Protein AF-A0A738Z8J7-F1 (afdb_monomer_lite)

Organism: Salmonella montevideo (NCBI:txid115981)

Secondary structure (DSSP, 8-state):
----SEEEE-TTS-S-TTSSTTEEEE-----S-----S--S-HHHHHH-EEPPP--HHHHGGG----TTHHHH----S--GGGS--S-HHHHHHHTGGGSHHHHHHHHHHHHSPPEE--

Sequence (119 aa):
KNISGISYRSTKILNQKDSDIGINVIIPPKIENIAETNDTHCPVLKKILKVTNPVSWTVFSTLEATPNLYKSNFNFQTNNPAKGWIEDFDESLVEYYENTTFRKVELLIHQMMKYEYLR

Foldseek 3Di:
DDQPWDWDADPPDPDQPPDPPRIDTGRPPPPPDPPPPVDPDDPVCLVVDWDFDDDDLVVLLVVVDFQPVNPPPPPVPPVPCVVDDCPDPVVVCVVCVCVDVVVRSVSCCVVPTDIDGDD

Radius of gyration: 22.04 Å; chains: 1; bounding box: 34×56×52 Å

pLDDT: mean 75.95, std 13.19, range [41.34, 91.69]

Structure (mmCIF, N/CA/C/O backbone):
data_AF-A0A738Z8J7-F1
#
_entry.id   AF-A0A738Z8J7-F1
#
loop_
_atom_site.group_PDB
_atom_site.id
_atom_site.type_symbol
_atom_site.label_atom_id
_atom_site.label_alt_id
_atom_site.label_comp_id
_atom_site.label_asym_id
_atom_site.label_entity_id
_atom_site.label_seq_id
_atom_site.pdbx_PDB_ins_code
_atom_site.Cartn_x
_atom_site.Cartn_y
_atom_site.Cartn_z
_atom_site.occupancy
_atom_site.B_iso_or_equiv
_atom_site.auth_seq_id
_atom_site.auth_comp_id
_atom_site.auth_asym_id
_atom_site.auth_atom_id
_atom_site.pdbx_PDB_model_num
ATOM 1 N N . LYS A 1 1 ? 5.425 -35.252 13.106 1.00 41.34 1 LYS A N 1
ATOM 2 C CA . LYS A 1 1 ? 6.437 -34.329 12.537 1.00 41.34 1 LYS A CA 1
ATOM 3 C C . LYS A 1 1 ? 5.733 -33.025 12.156 1.00 41.34 1 LYS A C 1
ATOM 5 O O . LYS A 1 1 ? 5.343 -32.891 11.011 1.00 41.34 1 LYS A O 1
ATOM 10 N N . ASN A 1 2 ? 5.509 -32.116 13.108 1.00 53.25 2 ASN A N 1
ATOM 11 C CA . ASN A 1 2 ? 4.991 -30.773 12.820 1.00 53.25 2 ASN A CA 1
ATOM 12 C C . ASN A 1 2 ? 6.106 -29.787 13.152 1.00 53.25 2 ASN A C 1
ATOM 14 O O . ASN A 1 2 ? 6.376 -29.531 14.321 1.00 53.25 2 ASN A O 1
ATOM 18 N N . ILE A 1 3 ? 6.808 -29.321 12.125 1.00 53.72 3 ILE A N 1
ATOM 19 C CA . ILE A 1 3 ? 7.727 -28.194 12.246 1.00 53.72 3 ILE A CA 1
ATOM 20 C C . ILE A 1 3 ? 6.897 -26.966 11.879 1.00 53.72 3 ILE A C 1
ATOM 22 O O . ILE A 1 3 ? 6.449 -26.862 10.740 1.00 53.72 3 ILE A O 1
ATOM 26 N N . SER A 1 4 ? 6.663 -26.061 12.830 1.00 64.81 4 SER A N 1
ATOM 27 C CA . SER A 1 4 ? 6.167 -24.720 12.509 1.00 64.81 4 SER A CA 1
ATOM 28 C C . SER A 1 4 ? 7.312 -23.969 11.846 1.00 64.81 4 SER A C 1
ATOM 30 O O . SER A 1 4 ? 8.305 -23.677 12.503 1.00 64.81 4 SER A O 1
ATOM 32 N N . GLY A 1 5 ? 7.218 -23.724 10.545 1.00 70.94 5 GLY A N 1
ATOM 33 C CA . GLY A 1 5 ? 8.269 -23.073 9.773 1.00 70.94 5 GLY A CA 1
ATOM 34 C C . GLY A 1 5 ? 7.852 -22.844 8.328 1.00 70.94 5 GLY A C 1
ATOM 35 O O . GLY A 1 5 ? 6.803 -23.315 7.893 1.00 70.94 5 GLY A O 1
ATOM 36 N N . ILE A 1 6 ? 8.675 -22.102 7.591 1.00 81.25 6 ILE A N 1
ATOM 37 C CA . ILE A 1 6 ? 8.461 -21.834 6.166 1.00 81.25 6 ILE A CA 1
ATOM 38 C C . ILE A 1 6 ? 9.517 -22.618 5.395 1.00 81.25 6 ILE A C 1
ATOM 40 O O . ILE A 1 6 ? 10.710 -22.375 5.569 1.00 81.25 6 ILE A O 1
ATOM 44 N N . SER A 1 7 ? 9.093 -23.550 4.543 1.00 85.12 7 SER A N 1
ATOM 45 C CA . SER A 1 7 ? 9.982 -24.216 3.588 1.00 85.12 7 SER A CA 1
ATOM 46 C C . SER A 1 7 ? 9.812 -23.609 2.200 1.00 85.12 7 SER A C 1
ATOM 48 O O . SER A 1 7 ? 8.688 -23.532 1.704 1.00 85.12 7 SER A O 1
ATOM 50 N N . TYR A 1 8 ? 10.908 -23.230 1.550 1.00 83.88 8 TYR A N 1
ATOM 51 C CA . TYR A 1 8 ? 10.899 -22.724 0.176 1.00 83.88 8 TYR A CA 1
ATOM 52 C C . TYR A 1 8 ? 12.052 -23.312 -0.638 1.00 83.88 8 TYR A C 1
ATOM 54 O O . TYR A 1 8 ? 13.112 -23.644 -0.108 1.00 83.88 8 TYR A O 1
ATOM 62 N N . ARG A 1 9 ? 11.851 -23.448 -1.951 1.00 83.31 9 ARG A N 1
ATOM 63 C CA . ARG A 1 9 ? 12.882 -23.933 -2.877 1.00 83.31 9 ARG A CA 1
ATOM 64 C C . ARG A 1 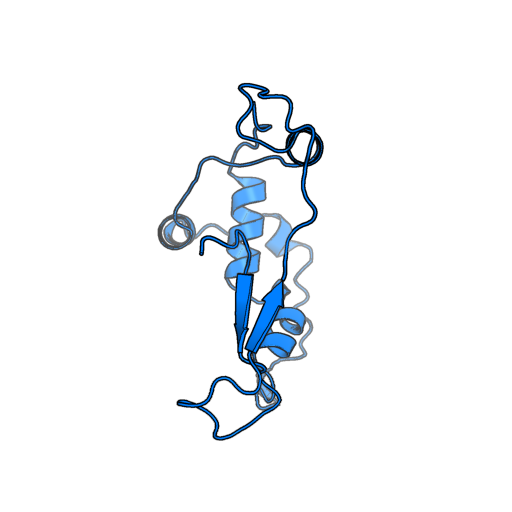9 ? 13.810 -22.797 -3.298 1.00 83.31 9 ARG A C 1
ATOM 66 O O . ARG A 1 9 ? 13.364 -21.678 -3.536 1.00 83.31 9 ARG A O 1
ATOM 73 N N . SER A 1 10 ? 15.099 -23.097 -3.397 1.00 80.75 10 SER A N 1
ATOM 74 C CA . SER A 1 10 ? 16.119 -22.176 -3.891 1.00 80.75 10 SER A CA 1
ATOM 75 C C . SER A 1 10 ? 15.874 -21.834 -5.358 1.00 80.75 10 SER A C 1
ATOM 77 O O . SER A 1 10 ? 15.701 -22.723 -6.189 1.00 80.75 10 SER A O 1
ATOM 79 N N . THR A 1 11 ? 15.921 -20.545 -5.686 1.00 78.88 11 THR A N 1
ATOM 80 C CA . THR A 1 11 ? 15.795 -20.039 -7.062 1.00 78.88 11 THR A CA 1
ATOM 81 C C . THR A 1 11 ? 17.096 -20.148 -7.859 1.00 78.88 11 THR A C 1
ATOM 83 O O . THR A 1 11 ? 17.081 -20.014 -9.078 1.00 78.88 11 THR A O 1
ATOM 86 N N . LYS A 1 12 ? 18.228 -20.421 -7.192 1.00 78.31 12 LYS A N 1
ATOM 87 C CA . LYS A 1 12 ? 19.559 -20.514 -7.819 1.00 78.31 12 LYS A CA 1
ATOM 88 C C . LYS A 1 12 ? 19.924 -21.919 -8.308 1.00 78.31 12 LYS A C 1
ATOM 90 O O . LYS A 1 12 ? 20.985 -22.094 -8.898 1.00 78.31 12 LYS A O 1
ATOM 95 N N . ILE A 1 13 ? 19.081 -22.920 -8.048 1.00 71.88 13 ILE A N 1
ATOM 96 C CA . ILE A 1 13 ? 19.329 -24.315 -8.429 1.00 71.88 13 ILE A CA 1
ATOM 97 C C . ILE A 1 13 ? 18.283 -24.719 -9.471 1.00 71.88 13 ILE A C 1
ATOM 99 O O . ILE A 1 13 ? 17.129 -24.995 -9.146 1.00 71.88 13 ILE A O 1
ATOM 103 N N . LEU A 1 14 ? 18.687 -24.715 -10.741 1.00 66.56 14 LEU A N 1
ATOM 104 C CA . LEU A 1 14 ? 17.841 -25.098 -11.873 1.00 66.56 14 LEU A CA 1
ATOM 105 C C . LEU A 1 14 ? 17.701 -26.636 -11.950 1.00 66.56 14 LEU A C 1
ATOM 107 O O . LEU A 1 14 ? 18.628 -27.368 -11.617 1.00 66.56 14 LEU A O 1
ATOM 111 N N . ASN A 1 15 ? 16.553 -27.122 -12.438 1.00 61.25 15 ASN A N 1
ATOM 112 C CA . ASN A 1 15 ? 16.284 -28.528 -12.816 1.00 61.25 15 ASN A CA 1
ATOM 113 C C . ASN A 1 15 ? 16.184 -29.587 -11.699 1.00 61.25 15 ASN A C 1
ATOM 115 O O . ASN A 1 15 ? 16.587 -30.734 -11.878 1.00 61.25 15 ASN A O 1
ATOM 119 N N . GLN A 1 16 ? 15.575 -29.248 -10.565 1.00 63.78 16 GLN A N 1
ATOM 120 C CA . GLN A 1 16 ? 15.445 -30.156 -9.414 1.00 63.78 16 GLN A CA 1
ATOM 121 C C . GLN A 1 16 ? 13.983 -30.281 -8.931 1.00 63.78 16 GLN A C 1
ATOM 123 O O . GLN A 1 16 ? 13.731 -30.368 -7.734 1.00 63.78 16 GLN A O 1
ATOM 128 N N . LYS A 1 17 ? 12.990 -30.255 -9.845 1.00 61.34 17 LYS A N 1
ATOM 129 C CA . LYS A 1 17 ? 11.545 -30.246 -9.500 1.00 61.34 17 LYS A CA 1
ATOM 130 C C . LYS A 1 17 ? 11.123 -31.411 -8.589 1.00 61.34 17 LYS A C 1
ATOM 132 O O . LYS A 1 17 ? 10.325 -31.179 -7.688 1.00 61.34 17 LYS A O 1
ATOM 137 N N . ASP A 1 18 ? 11.761 -32.573 -8.707 1.00 67.06 18 ASP A N 1
ATOM 138 C CA . ASP A 1 18 ? 11.387 -33.786 -7.961 1.00 67.06 18 ASP A CA 1
ATOM 139 C C . ASP A 1 18 ? 12.432 -34.245 -6.927 1.00 67.06 18 ASP A C 1
ATOM 141 O O . ASP A 1 18 ? 12.366 -35.365 -6.431 1.00 67.06 18 ASP A O 1
ATOM 145 N N . SER A 1 19 ? 13.405 -33.395 -6.578 1.00 71.38 19 SER A N 1
ATOM 146 C CA . SER A 1 19 ? 14.417 -33.710 -5.559 1.00 71.38 19 SER A CA 1
ATOM 147 C C . SER A 1 19 ? 14.294 -32.826 -4.318 1.00 71.38 19 SER A C 1
ATOM 149 O O . SER A 1 19 ? 13.993 -31.637 -4.435 1.00 71.38 19 SER A O 1
ATOM 151 N N . ASP A 1 20 ? 14.653 -33.375 -3.155 1.00 70.12 20 ASP A N 1
ATOM 152 C CA . ASP A 1 20 ? 14.725 -32.654 -1.870 1.00 70.12 20 ASP A CA 1
ATOM 153 C C . ASP A 1 20 ? 15.929 -31.695 -1.757 1.00 70.12 20 ASP A C 1
ATOM 155 O O . ASP A 1 20 ? 16.117 -31.001 -0.756 1.00 70.12 20 ASP A O 1
ATOM 159 N N . ILE A 1 21 ? 16.765 -31.636 -2.793 1.00 77.19 21 ILE A N 1
ATOM 160 C CA . ILE A 1 21 ? 17.917 -30.741 -2.877 1.00 77.19 21 ILE A CA 1
ATOM 161 C C . ILE A 1 21 ? 17.434 -29.307 -3.135 1.00 77.19 21 ILE A C 1
ATOM 163 O O . ILE A 1 21 ? 16.573 -29.050 -3.976 1.00 77.19 21 ILE A O 1
ATOM 167 N N . GLY A 1 22 ? 18.021 -28.349 -2.413 1.00 74.56 22 GLY A N 1
ATOM 168 C CA . GLY A 1 22 ? 17.714 -26.927 -2.567 1.00 74.56 22 GLY A CA 1
ATOM 169 C C . GLY A 1 22 ? 16.476 -26.451 -1.806 1.00 74.56 22 GLY A C 1
ATOM 170 O O . GLY A 1 22 ? 16.017 -25.340 -2.063 1.00 74.56 22 GLY A O 1
ATOM 171 N N . ILE A 1 23 ? 15.932 -27.245 -0.879 1.00 83.88 23 ILE A N 1
ATOM 172 C CA . ILE A 1 23 ? 14.888 -26.793 0.049 1.00 83.88 23 ILE A CA 1
ATOM 173 C C . ILE A 1 23 ? 15.545 -26.054 1.221 1.00 83.88 23 ILE A C 1
ATOM 175 O O . ILE A 1 23 ? 16.331 -26.624 1.973 1.00 83.88 23 ILE A O 1
ATOM 179 N N . ASN A 1 24 ? 15.189 -24.785 1.395 1.00 80.19 24 ASN A N 1
ATOM 180 C CA . ASN A 1 24 ? 15.541 -23.987 2.562 1.00 80.19 24 ASN A CA 1
ATOM 181 C C . ASN A 1 24 ? 14.387 -24.039 3.561 1.00 80.19 24 ASN A C 1
ATOM 183 O O . ASN A 1 24 ? 13.231 -23.844 3.183 1.00 80.19 24 ASN A O 1
ATOM 187 N N . VAL A 1 25 ? 14.694 -24.272 4.836 1.00 83.38 25 VAL A N 1
ATOM 188 C CA . VAL A 1 25 ? 13.702 -24.288 5.917 1.00 83.38 25 VAL A CA 1
ATOM 189 C C . VAL A 1 25 ? 14.031 -23.176 6.899 1.00 83.38 25 VAL A C 1
ATOM 191 O O . VAL A 1 25 ? 15.088 -23.182 7.524 1.00 83.38 25 VAL A O 1
ATOM 194 N N . ILE A 1 26 ? 13.112 -22.227 7.044 1.00 82.31 26 ILE A N 1
ATOM 195 C CA . ILE A 1 26 ? 13.167 -21.207 8.086 1.00 82.31 26 ILE A CA 1
ATOM 196 C C . ILE A 1 26 ? 12.415 -21.748 9.291 1.00 82.31 26 ILE A C 1
ATOM 198 O O . ILE A 1 26 ? 11.200 -21.956 9.242 1.00 82.31 26 ILE A O 1
ATOM 202 N N . ILE A 1 27 ? 13.154 -21.950 10.377 1.00 82.44 27 ILE A N 1
ATOM 203 C CA . ILE A 1 27 ? 12.592 -22.283 11.679 1.00 82.44 27 ILE A CA 1
ATOM 204 C C . ILE A 1 27 ? 12.481 -20.964 12.452 1.00 82.44 27 ILE A C 1
ATOM 206 O O . ILE A 1 27 ? 13.516 -20.383 12.788 1.00 82.44 27 ILE A O 1
ATOM 210 N N . PRO A 1 28 ? 11.265 -20.446 12.700 1.00 74.56 28 PRO A N 1
ATOM 211 C CA . PRO A 1 28 ? 11.093 -19.254 13.508 1.00 74.56 28 PRO A CA 1
ATOM 212 C C . PRO A 1 28 ? 11.645 -19.511 14.918 1.00 74.56 28 PRO A C 1
ATOM 214 O O . PRO A 1 28 ? 11.540 -20.634 15.427 1.00 74.56 28 PRO A O 1
ATOM 217 N N . PRO A 1 29 ? 12.236 -18.495 15.567 1.00 74.38 29 PRO A N 1
ATOM 218 C CA . PRO A 1 29 ? 12.680 -18.627 16.947 1.00 74.38 29 PRO A CA 1
ATOM 219 C C . PRO A 1 29 ? 11.494 -19.032 17.829 1.00 74.38 29 PRO A C 1
ATOM 221 O O . PRO A 1 29 ? 10.374 -18.555 17.632 1.00 74.38 29 PRO A O 1
ATOM 224 N N . LYS A 1 30 ? 11.731 -19.922 18.800 1.00 67.31 30 LYS A N 1
ATOM 225 C CA . LYS A 1 30 ? 10.703 -20.288 19.778 1.00 67.31 30 LYS A CA 1
ATOM 226 C C . LYS A 1 30 ? 10.340 -19.037 20.570 1.00 67.31 30 LYS A C 1
ATOM 228 O O . LYS A 1 30 ? 11.155 -18.530 21.335 1.00 67.31 30 LYS A O 1
ATOM 233 N N . ILE A 1 31 ? 9.130 -18.529 20.368 1.00 64.75 31 ILE A N 1
ATOM 234 C CA . ILE A 1 31 ? 8.597 -17.458 21.201 1.00 64.75 31 ILE A CA 1
ATOM 235 C C . ILE A 1 31 ? 8.010 -18.138 22.433 1.00 64.75 31 ILE A C 1
ATOM 237 O O . ILE A 1 31 ? 6.903 -18.661 22.400 1.00 64.75 31 ILE A O 1
ATOM 241 N N . GLU A 1 32 ? 8.797 -18.185 23.503 1.00 63.91 32 GLU A N 1
ATOM 242 C CA . GLU A 1 32 ? 8.408 -18.826 24.768 1.00 63.91 32 GLU A CA 1
ATOM 243 C C . GLU A 1 32 ? 7.369 -17.995 25.539 1.00 63.91 32 GLU A C 1
ATOM 245 O O . GLU A 1 32 ? 6.681 -18.516 26.407 1.00 63.91 32 GLU A O 1
ATOM 250 N N . ASN A 1 33 ? 7.212 -16.717 25.174 1.00 57.59 33 ASN A N 1
ATOM 251 C CA . ASN A 1 33 ? 6.360 -15.751 25.859 1.00 57.59 33 ASN A CA 1
ATOM 252 C C . ASN A 1 33 ? 5.495 -14.968 24.861 1.00 57.59 33 ASN A C 1
ATOM 254 O O . ASN A 1 33 ? 5.640 -13.753 24.721 1.00 57.59 33 ASN A O 1
ATOM 258 N N . ILE A 1 34 ? 4.596 -15.646 24.143 1.00 60.72 34 ILE A N 1
ATOM 259 C CA . ILE A 1 34 ? 3.437 -14.940 23.588 1.00 60.72 34 ILE A CA 1
ATOM 260 C C . ILE A 1 34 ? 2.515 -14.735 24.784 1.00 60.72 34 ILE A C 1
ATOM 262 O O . ILE A 1 34 ? 1.799 -15.649 25.179 1.00 60.72 34 ILE A O 1
ATOM 266 N N . ALA A 1 35 ? 2.583 -13.562 25.415 1.00 56.91 35 ALA A N 1
ATOM 267 C CA . ALA A 1 35 ? 1.481 -13.147 26.264 1.00 56.91 35 ALA A CA 1
ATOM 268 C C . ALA A 1 35 ? 0.233 -13.234 25.382 1.00 56.91 35 ALA A C 1
ATOM 270 O O . ALA A 1 35 ? 0.214 -12.615 24.316 1.00 56.91 35 ALA A O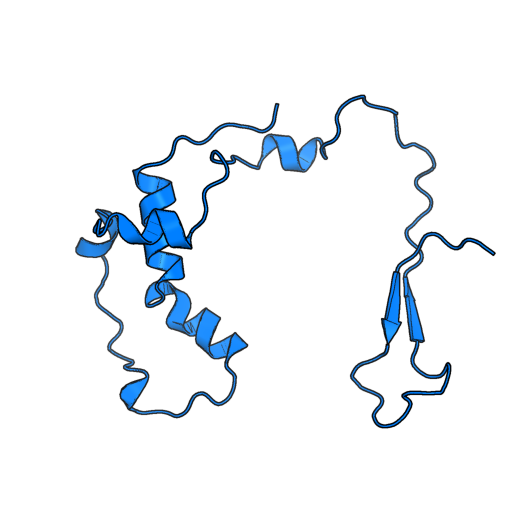 1
ATOM 271 N N . GLU A 1 36 ? -0.754 -14.039 25.777 1.00 55.97 36 GLU A N 1
ATOM 272 C CA . GLU A 1 36 ? -2.080 -14.074 25.159 1.00 55.97 36 GLU A CA 1
ATOM 273 C C . GLU A 1 36 ? -2.760 -12.725 25.417 1.00 55.97 36 GLU A C 1
ATOM 275 O O . GLU A 1 36 ? -3.698 -12.576 26.194 1.00 55.97 36 GLU A O 1
ATOM 280 N N . THR A 1 37 ? -2.224 -11.672 24.815 1.00 57.09 37 THR A N 1
ATOM 281 C CA . THR A 1 37 ? -2.940 -10.431 24.671 1.00 57.09 37 THR A CA 1
ATOM 282 C C . THR A 1 37 ? -4.055 -10.754 23.697 1.00 57.09 37 THR A C 1
ATOM 284 O O . THR A 1 37 ? -3.779 -11.135 22.563 1.00 57.09 37 THR A O 1
ATOM 287 N N . ASN A 1 38 ? -5.306 -10.562 24.110 1.00 62.22 38 ASN A N 1
ATOM 288 C CA . ASN A 1 38 ? -6.491 -10.619 23.239 1.00 62.22 38 ASN A CA 1
ATOM 289 C C . ASN A 1 38 ? -6.438 -9.613 22.058 1.00 62.22 38 ASN A C 1
ATOM 291 O O . ASN A 1 38 ? -7.436 -9.401 21.376 1.00 62.22 38 ASN A O 1
ATOM 295 N N . ASP A 1 39 ? -5.297 -8.958 21.845 1.00 66.19 39 ASP A N 1
ATOM 296 C CA . ASP A 1 39 ? -4.996 -8.078 20.733 1.00 66.19 39 ASP A CA 1
ATOM 297 C C . ASP A 1 39 ? -4.422 -8.916 19.587 1.00 66.19 39 ASP A C 1
ATOM 299 O O . ASP A 1 39 ? -3.339 -9.496 19.679 1.00 66.19 39 ASP A O 1
ATOM 303 N N . THR A 1 40 ? -5.165 -8.987 18.489 1.00 71.94 40 THR A N 1
ATOM 304 C CA . THR A 1 40 ? -4.790 -9.730 17.281 1.00 71.94 40 THR A CA 1
ATOM 305 C C . THR A 1 40 ? -3.675 -9.050 16.484 1.00 71.94 40 THR A C 1
ATOM 307 O O . THR A 1 40 ? -3.264 -9.559 15.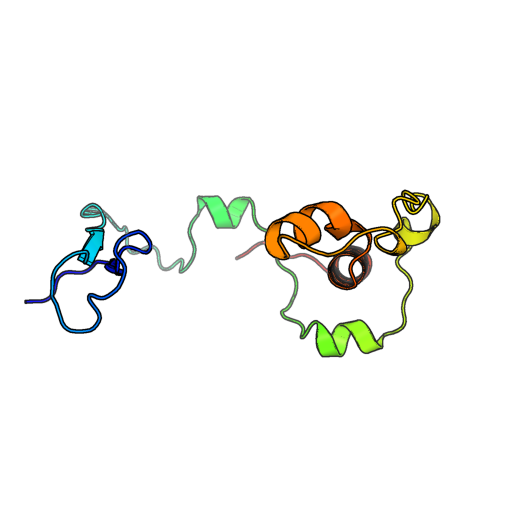438 1.00 71.94 40 THR A O 1
ATOM 310 N N . HIS A 1 41 ? -3.191 -7.888 16.934 1.00 77.94 41 HIS A N 1
ATOM 311 C CA . HIS A 1 41 ? -2.240 -7.062 16.204 1.00 77.94 41 HIS A CA 1
ATOM 312 C C . HIS A 1 41 ? -0.942 -6.824 16.979 1.00 77.94 41 HIS A C 1
ATOM 314 O O . HIS A 1 41 ? -0.914 -6.684 18.198 1.00 77.94 41 HIS A O 1
ATOM 320 N N . CYS A 1 42 ? 0.165 -6.716 16.239 1.00 78.44 42 CYS A N 1
ATOM 321 C CA . CYS A 1 42 ? 1.454 -6.338 16.809 1.00 78.44 42 CYS A CA 1
ATOM 322 C C . CYS A 1 42 ? 1.368 -4.921 17.417 1.00 78.44 42 CYS A C 1
ATOM 324 O O . CYS A 1 42 ? 1.094 -3.968 16.677 1.00 78.44 42 CYS A O 1
ATOM 326 N N . PRO A 1 43 ? 1.670 -4.731 18.717 1.00 80.81 43 PRO A N 1
ATOM 327 C CA . PRO A 1 43 ? 1.468 -3.456 19.409 1.00 80.81 43 PRO A CA 1
ATOM 328 C C . PRO A 1 43 ? 2.365 -2.330 18.880 1.00 80.81 43 PRO A C 1
ATOM 330 O O . PRO A 1 43 ? 2.014 -1.156 18.981 1.00 80.81 43 PRO A O 1
ATOM 333 N N . VAL A 1 44 ? 3.525 -2.667 18.308 1.00 84.00 44 VAL A N 1
ATOM 334 C CA . VAL A 1 44 ? 4.424 -1.688 17.679 1.00 84.00 44 VAL A CA 1
ATOM 335 C C . VAL A 1 44 ? 3.829 -1.193 16.364 1.00 84.00 44 VAL A C 1
ATOM 337 O O . VAL A 1 44 ? 3.697 0.012 16.167 1.00 84.00 44 VAL A O 1
ATOM 340 N N . LEU A 1 45 ? 3.408 -2.111 15.490 1.00 81.69 45 LEU A N 1
ATOM 341 C CA . LEU A 1 45 ? 2.811 -1.755 14.201 1.00 81.69 45 LEU A CA 1
ATOM 342 C C . LEU A 1 45 ? 1.485 -1.012 14.384 1.00 81.69 45 LEU A C 1
ATOM 344 O O . LEU A 1 45 ? 1.249 -0.013 13.713 1.00 81.69 45 LEU A O 1
ATOM 348 N N . LYS A 1 46 ? 0.669 -1.429 15.355 1.00 84.62 46 LYS A N 1
ATOM 349 C CA . LYS A 1 46 ? -0.600 -0.789 15.722 1.00 84.62 46 LYS A CA 1
ATOM 350 C C . LYS A 1 46 ? -0.460 0.702 16.051 1.00 84.62 46 LYS A C 1
ATOM 352 O O . LYS A 1 46 ? -1.326 1.493 15.700 1.00 84.62 46 LYS A O 1
ATOM 357 N N . LYS A 1 47 ? 0.651 1.103 16.680 1.00 84.31 47 LYS A N 1
ATOM 358 C CA . LYS A 1 47 ? 0.932 2.510 17.022 1.00 84.31 47 LYS A CA 1
ATOM 359 C C . LYS A 1 47 ? 1.326 3.368 15.818 1.00 84.31 47 LYS A C 1
ATOM 361 O O . LYS A 1 47 ? 1.175 4.586 15.871 1.00 84.31 47 LYS A O 1
ATOM 366 N N . ILE A 1 48 ? 1.869 2.754 14.770 1.00 86.88 48 ILE A N 1
ATOM 367 C CA . ILE A 1 48 ? 2.475 3.461 13.633 1.00 86.88 48 ILE A CA 1
ATOM 368 C C . ILE A 1 48 ? 1.526 3.470 12.432 1.00 86.88 48 ILE A C 1
ATOM 370 O O . ILE A 1 48 ? 1.450 4.458 11.703 1.00 86.88 48 ILE A O 1
ATOM 374 N N . LEU A 1 49 ? 0.784 2.381 12.231 1.00 87.62 49 LEU A N 1
ATOM 375 C CA . LEU A 1 49 ? -0.095 2.213 11.086 1.00 87.62 49 LEU A CA 1
ATOM 376 C C . LEU A 1 49 ? -1.411 2.965 11.283 1.00 87.62 49 LEU A C 1
ATOM 378 O O . LEU A 1 49 ? -2.112 2.796 12.282 1.00 87.62 49 LEU A O 1
ATOM 382 N N . LYS A 1 50 ? -1.770 3.747 10.266 1.00 88.50 50 LYS A N 1
ATOM 383 C CA . LYS A 1 50 ? -3.130 4.238 10.068 1.00 88.50 50 LYS A CA 1
ATOM 384 C C . LYS A 1 50 ? -3.699 3.560 8.839 1.00 88.50 50 LYS A C 1
ATOM 386 O O . LYS A 1 50 ? -3.042 3.513 7.801 1.00 88.50 50 LYS A O 1
ATOM 391 N N . VAL A 1 51 ? -4.912 3.059 8.959 1.00 88.69 51 VAL A N 1
ATOM 392 C CA . VAL A 1 51 ? -5.603 2.336 7.899 1.00 88.69 51 VAL A CA 1
ATOM 393 C C . VAL A 1 51 ? -6.826 3.120 7.456 1.00 88.69 51 VAL A C 1
ATOM 395 O O . VAL A 1 51 ? -7.391 3.905 8.213 1.00 88.69 51 VAL A O 1
ATOM 398 N N . THR A 1 52 ? -7.224 2.924 6.210 1.00 90.81 52 THR A N 1
ATOM 399 C CA . THR A 1 52 ? -8.517 3.374 5.696 1.00 90.81 52 THR A CA 1
ATOM 400 C C . THR A 1 52 ? -9.470 2.185 5.675 1.00 90.81 52 THR A C 1
ATOM 402 O O . THR A 1 52 ? -9.037 1.030 5.734 1.00 90.81 52 THR A O 1
ATOM 405 N N . ASN A 1 53 ? -10.776 2.446 5.587 1.00 88.38 53 ASN A N 1
ATOM 406 C CA . ASN A 1 53 ? -11.724 1.364 5.332 1.00 88.38 53 ASN A CA 1
ATOM 407 C C . ASN A 1 53 ? -11.342 0.648 4.028 1.00 88.38 53 ASN A C 1
ATOM 409 O O . ASN A 1 53 ? -11.042 1.325 3.038 1.00 88.38 53 ASN A O 1
ATOM 413 N N . PRO A 1 54 ? -11.352 -0.697 4.011 1.00 87.38 54 PRO A N 1
ATOM 414 C CA . PRO A 1 54 ? -10.944 -1.451 2.841 1.00 87.38 54 PRO A CA 1
ATOM 415 C C . PRO A 1 54 ? -11.852 -1.098 1.664 1.00 87.38 54 PRO A C 1
ATOM 417 O O . PRO A 1 54 ? -13.077 -1.180 1.752 1.00 87.38 54 PRO A O 1
ATOM 420 N N . VAL A 1 55 ? -11.236 -0.705 0.554 1.00 85.88 55 VAL A N 1
ATOM 421 C CA . VAL A 1 55 ? -11.930 -0.383 -0.690 1.00 85.88 55 VAL A CA 1
ATOM 422 C C . VAL A 1 55 ? -11.212 -1.050 -1.851 1.00 85.88 55 VAL A C 1
ATOM 424 O O . VAL A 1 55 ? -9.982 -1.079 -1.907 1.00 85.88 55 VAL A O 1
ATOM 427 N N . SER A 1 56 ? -11.983 -1.592 -2.792 1.00 89.00 56 SER A N 1
ATOM 428 C CA . SER A 1 56 ? -11.426 -2.100 -4.043 1.00 89.00 56 SER A CA 1
ATOM 429 C C . SER A 1 56 ? -10.824 -0.944 -4.836 1.00 89.00 56 SER A C 1
ATOM 431 O O . SER A 1 56 ? -11.537 -0.005 -5.191 1.00 89.00 56 SER A O 1
ATOM 433 N N . TRP A 1 57 ? -9.531 -1.021 -5.152 1.00 85.94 57 TRP A N 1
ATOM 434 C CA . TRP A 1 57 ? -8.860 -0.017 -5.983 1.00 85.94 57 TRP A CA 1
ATOM 435 C C . TRP A 1 57 ? -9.478 0.093 -7.377 1.00 85.94 57 TRP A C 1
ATOM 437 O O . TRP A 1 57 ? -9.552 1.193 -7.914 1.00 85.94 57 TRP A O 1
ATOM 447 N N . THR A 1 58 ? -9.988 -1.013 -7.926 1.00 87.00 58 THR A N 1
ATOM 448 C CA . THR A 1 58 ? -10.699 -1.030 -9.212 1.00 87.00 58 THR A CA 1
ATOM 449 C C . THR A 1 58 ? -12.015 -0.264 -9.155 1.00 87.00 58 THR A C 1
ATOM 451 O O . THR A 1 58 ? -12.385 0.383 -10.123 1.00 87.00 58 THR A O 1
ATOM 454 N N . VAL A 1 59 ? -12.736 -0.328 -8.032 1.00 87.69 59 VAL A N 1
ATOM 455 C CA . VAL A 1 59 ? -13.968 0.458 -7.848 1.00 87.69 59 VAL A CA 1
ATOM 456 C C . VAL A 1 59 ? -13.616 1.917 -7.576 1.00 87.69 59 VAL A C 1
ATOM 458 O O . VAL A 1 59 ? -14.224 2.825 -8.121 1.00 87.69 59 VAL A O 1
ATOM 461 N N . PHE A 1 60 ? -12.600 2.161 -6.754 1.00 86.44 60 PHE A N 1
ATOM 462 C CA . PHE A 1 60 ? -12.178 3.511 -6.404 1.00 86.44 60 PHE A CA 1
ATOM 463 C C . PHE A 1 60 ? -11.652 4.297 -7.617 1.00 86.44 60 PHE A C 1
ATOM 465 O O . PHE A 1 60 ? -11.882 5.501 -7.724 1.00 86.44 60 PHE A O 1
ATOM 472 N N . SER A 1 61 ? -11.001 3.624 -8.571 1.00 85.25 61 SER A N 1
ATOM 473 C CA . SER A 1 61 ? -10.500 4.248 -9.797 1.00 85.25 61 SER A CA 1
ATOM 474 C C . SER A 1 61 ? -11.604 4.723 -10.751 1.00 85.25 61 SER A C 1
ATOM 476 O O . SER A 1 61 ? -11.322 5.574 -11.596 1.00 85.25 61 SER A O 1
ATOM 478 N N . THR A 1 62 ? -12.858 4.273 -10.595 1.00 88.31 62 THR A N 1
ATOM 479 C CA . THR A 1 62 ? -13.987 4.733 -11.427 1.00 88.31 62 THR A CA 1
ATOM 480 C C . THR A 1 62 ? -14.492 6.126 -11.054 1.00 88.31 62 THR A C 1
ATOM 482 O O . THR A 1 62 ? -15.333 6.668 -11.760 1.00 88.31 62 THR A O 1
ATOM 485 N N . LEU A 1 63 ? -14.017 6.724 -9.955 1.00 83.75 63 LEU A N 1
ATOM 486 C CA . LEU A 1 63 ? -14.447 8.056 -9.506 1.00 83.75 63 LEU A CA 1
ATOM 487 C C . LEU A 1 63 ? -13.982 9.197 -10.430 1.00 83.75 63 LEU A C 1
ATOM 489 O O . LEU A 1 63 ? -14.311 10.348 -10.157 1.00 83.75 63 LEU A O 1
ATOM 493 N N . GLU A 1 64 ? -13.185 8.895 -11.468 1.00 80.75 64 GLU A N 1
ATOM 494 C CA . GLU A 1 64 ? -12.593 9.828 -12.451 1.00 80.75 64 GLU A CA 1
ATOM 495 C C . GLU A 1 64 ? -12.008 11.122 -11.844 1.00 80.75 64 GLU A C 1
ATOM 497 O O . GLU A 1 64 ? -11.791 12.130 -12.517 1.00 80.75 64 GLU A O 1
ATOM 502 N N . ALA A 1 65 ? -11.679 11.088 -10.554 1.00 83.75 65 ALA A N 1
ATOM 503 C CA . ALA A 1 65 ? -11.188 12.229 -9.812 1.00 83.75 65 ALA A CA 1
ATOM 504 C C . ALA A 1 65 ? -9.710 12.483 -10.133 1.00 83.75 65 ALA A C 1
ATOM 506 O O . ALA A 1 65 ? -8.917 11.565 -10.376 1.00 83.75 65 ALA A O 1
ATOM 507 N N . THR A 1 66 ? -9.323 13.757 -10.116 1.00 83.25 66 THR A N 1
ATOM 508 C CA . THR A 1 66 ? -7.922 14.170 -10.245 1.00 83.25 66 THR A CA 1
ATOM 509 C C . THR A 1 66 ? -7.431 14.643 -8.878 1.00 83.25 66 THR A C 1
ATOM 511 O O . THR A 1 66 ? -8.000 15.605 -8.359 1.00 83.25 66 THR A O 1
ATOM 514 N N . PRO A 1 67 ? -6.411 13.999 -8.278 1.00 84.12 67 PRO A N 1
ATOM 515 C CA . PRO A 1 67 ? -5.900 14.430 -6.984 1.00 84.12 67 PRO A CA 1
ATOM 516 C C . PRO A 1 67 ? -5.345 15.861 -7.051 1.00 84.12 67 PRO A C 1
ATOM 518 O O . PRO A 1 67 ? -4.739 16.262 -8.041 1.00 84.12 67 PRO A O 1
ATOM 521 N N . ASN A 1 68 ? -5.513 16.644 -5.987 1.00 79.75 68 ASN A N 1
ATOM 522 C CA . ASN A 1 68 ? -5.091 18.048 -5.936 1.00 79.75 68 ASN A CA 1
ATOM 523 C C . ASN A 1 68 ? -3.569 18.186 -6.096 1.00 79.75 68 ASN A C 1
ATOM 525 O O . ASN A 1 68 ? -3.088 19.054 -6.824 1.00 79.75 68 ASN A O 1
ATOM 529 N N . LEU A 1 69 ? -2.816 17.275 -5.471 1.00 69.38 69 LEU A N 1
ATOM 530 C CA . LEU A 1 69 ? -1.352 17.201 -5.551 1.00 69.38 69 LEU A CA 1
ATOM 531 C C . LEU A 1 69 ? -0.845 16.764 -6.935 1.00 69.38 69 LEU A C 1
ATOM 533 O O . LEU A 1 69 ? 0.324 16.960 -7.251 1.00 69.38 69 LEU A O 1
ATOM 537 N N . TYR A 1 70 ? -1.730 16.240 -7.787 1.00 65.19 70 TYR A N 1
ATOM 538 C CA . TYR A 1 70 ? -1.406 15.871 -9.163 1.00 65.19 70 TYR A CA 1
ATOM 539 C C . TYR A 1 70 ? -1.112 17.099 -10.038 1.00 65.19 70 TYR A C 1
ATOM 541 O O . TYR A 1 70 ? -0.405 17.000 -11.031 1.00 65.19 70 TYR A O 1
ATOM 549 N N . LYS A 1 71 ? -1.634 18.282 -9.680 1.00 57.94 71 LYS A N 1
ATOM 550 C CA . LYS A 1 71 ? -1.502 19.492 -10.508 1.00 57.94 71 LYS A CA 1
ATOM 551 C C . LYS A 1 71 ? -0.266 20.345 -10.212 1.00 57.94 71 LYS A C 1
ATOM 553 O O . LYS A 1 71 ? 0.107 21.120 -11.083 1.00 57.94 71 LYS A O 1
ATOM 558 N N . SER A 1 72 ? 0.355 20.249 -9.028 1.00 54.41 72 SER A N 1
ATOM 559 C CA . SER A 1 72 ? 1.456 21.167 -8.664 1.00 54.41 72 SER A CA 1
ATOM 560 C C . SER A 1 72 ? 2.862 20.610 -8.889 1.00 54.41 72 SER A C 1
ATOM 562 O O . SER A 1 72 ? 3.790 21.404 -8.965 1.00 54.41 72 SER A O 1
ATOM 564 N N . ASN A 1 73 ? 3.029 19.286 -9.001 1.00 48.62 73 ASN A N 1
ATOM 565 C CA . ASN A 1 73 ? 4.353 18.647 -9.049 1.00 48.62 73 ASN A CA 1
ATOM 566 C C . ASN A 1 73 ? 4.582 17.733 -10.263 1.00 48.62 73 ASN A C 1
ATOM 568 O O . ASN A 1 73 ? 5.696 17.250 -10.441 1.00 48.62 73 ASN A O 1
ATOM 572 N N . PHE A 1 74 ? 3.586 17.521 -11.130 1.00 53.03 74 PHE A N 1
ATOM 573 C CA . PHE A 1 74 ? 3.772 16.747 -12.362 1.00 53.03 74 PHE A CA 1
ATOM 574 C C . PHE A 1 74 ? 4.397 17.609 -13.466 1.00 53.03 74 PHE A C 1
ATOM 576 O 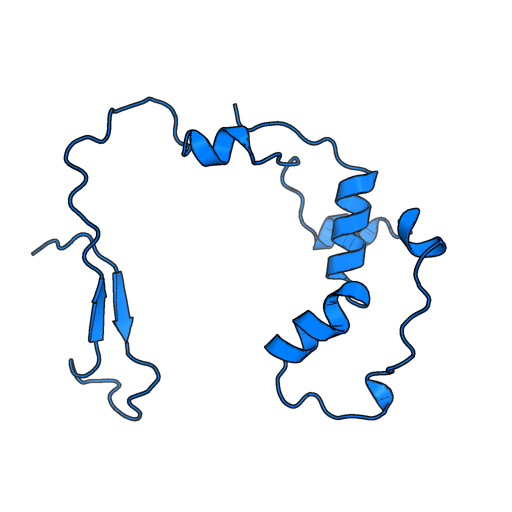O . PHE A 1 74 ? 3.829 17.820 -14.535 1.00 53.03 74 PHE A O 1
ATOM 583 N N . ASN A 1 75 ? 5.639 18.037 -13.243 1.00 47.56 75 ASN A N 1
ATOM 584 C CA . ASN A 1 75 ? 6.589 17.923 -14.336 1.00 47.56 75 ASN A CA 1
ATOM 585 C C . ASN A 1 75 ? 6.766 16.418 -14.495 1.00 47.56 75 ASN A C 1
ATOM 587 O O . ASN A 1 75 ? 7.571 15.838 -13.771 1.00 47.56 75 ASN A O 1
ATOM 591 N N . PHE A 1 76 ? 5.967 15.769 -15.354 1.00 51.38 76 PHE A N 1
ATOM 592 C CA . PHE A 1 76 ? 6.333 14.446 -15.851 1.00 51.38 76 PHE A CA 1
ATOM 593 C C . PHE A 1 76 ? 7.808 14.571 -16.194 1.00 51.38 76 PHE A C 1
ATOM 595 O O . PHE A 1 76 ? 8.146 15.361 -17.078 1.00 51.38 76 PHE A O 1
ATOM 602 N N . GLN A 1 77 ? 8.693 13.913 -15.443 1.00 48.19 77 GLN A N 1
ATOM 603 C CA . GLN A 1 77 ? 10.055 13.778 -15.909 1.00 48.19 77 GLN A CA 1
ATOM 604 C C . GLN A 1 77 ? 9.880 13.126 -17.266 1.00 48.19 77 GLN A C 1
ATOM 606 O O . GLN A 1 77 ? 9.424 11.992 -17.385 1.00 48.19 77 GLN A O 1
ATOM 611 N N . THR A 1 78 ? 10.138 13.915 -18.303 1.00 49.31 78 THR A N 1
ATOM 612 C CA . THR A 1 78 ? 9.973 13.578 -19.713 1.00 49.31 78 THR A CA 1
ATOM 613 C C . THR A 1 78 ? 11.009 12.550 -20.153 1.00 49.31 78 THR A C 1
ATOM 615 O O . THR A 1 78 ? 11.272 12.402 -21.348 1.00 49.31 78 THR A O 1
ATOM 618 N N . ASN A 1 79 ? 11.523 11.764 -19.204 1.00 51.66 79 ASN A N 1
ATOM 619 C CA . ASN A 1 79 ? 12.024 10.418 -19.405 1.00 51.66 79 ASN A CA 1
ATOM 620 C C . ASN A 1 79 ? 10.818 9.549 -19.765 1.00 51.66 79 ASN A C 1
ATOM 622 O O . ASN A 1 79 ? 10.352 8.687 -19.032 1.00 51.66 79 ASN A O 1
ATOM 626 N N . ASN A 1 80 ? 10.247 9.894 -20.910 1.00 50.84 80 ASN A N 1
ATOM 627 C CA . ASN A 1 80 ? 9.245 9.161 -21.621 1.00 50.84 80 ASN A CA 1
ATOM 628 C C . ASN A 1 80 ? 9.812 7.737 -21.733 1.00 50.84 80 ASN A C 1
ATOM 630 O O . ASN A 1 80 ? 10.844 7.580 -22.396 1.00 50.84 80 ASN A O 1
ATOM 634 N N . PRO A 1 81 ? 9.180 6.698 -21.158 1.00 53.22 81 PRO A N 1
ATOM 635 C CA . PRO A 1 81 ? 9.606 5.327 -21.433 1.00 53.22 81 PRO A CA 1
ATOM 636 C C . PRO A 1 81 ? 9.506 5.026 -22.940 1.00 53.22 81 PRO A C 1
ATOM 638 O O . PRO A 1 81 ? 10.122 4.096 -23.437 1.00 53.22 81 PRO A O 1
ATOM 641 N N . ALA A 1 82 ? 8.825 5.888 -23.709 1.00 52.22 82 ALA A N 1
ATOM 642 C CA . ALA A 1 82 ? 8.704 5.857 -25.163 1.00 52.22 82 ALA A CA 1
ATOM 643 C C . ALA A 1 82 ? 10.023 5.916 -25.969 1.00 52.22 82 ALA A C 1
ATOM 645 O O . ALA A 1 82 ? 9.958 5.955 -27.197 1.00 52.22 82 ALA A O 1
ATOM 646 N N . LYS A 1 83 ? 11.207 5.944 -25.341 1.00 54.88 83 LYS A N 1
ATOM 647 C CA . LYS A 1 83 ? 12.486 5.758 -26.051 1.00 54.88 83 LYS A CA 1
ATOM 648 C C . LYS A 1 83 ? 13.210 4.444 -25.735 1.00 54.88 83 LYS A C 1
ATOM 650 O O . LYS A 1 83 ? 14.231 4.193 -26.368 1.00 54.88 83 LYS A O 1
ATOM 655 N N . GLY A 1 84 ? 12.702 3.611 -24.822 1.00 65.81 84 GLY A N 1
ATOM 656 C CA . GLY A 1 84 ? 13.369 2.383 -24.381 1.00 65.81 84 GLY A CA 1
ATOM 657 C C . GLY A 1 84 ? 12.437 1.177 -24.279 1.00 65.81 84 GLY A C 1
ATOM 658 O O . GLY A 1 84 ? 11.216 1.306 -24.238 1.00 65.81 84 GLY A O 1
ATOM 659 N N . TRP A 1 85 ? 13.037 -0.011 -24.254 1.00 74.44 85 TRP A N 1
ATOM 660 C CA . TRP A 1 85 ? 12.354 -1.257 -23.915 1.00 74.44 85 TRP A CA 1
ATOM 661 C C . TRP A 1 85 ? 12.410 -1.451 -22.397 1.00 74.44 85 TRP A C 1
ATOM 663 O O . TRP A 1 85 ?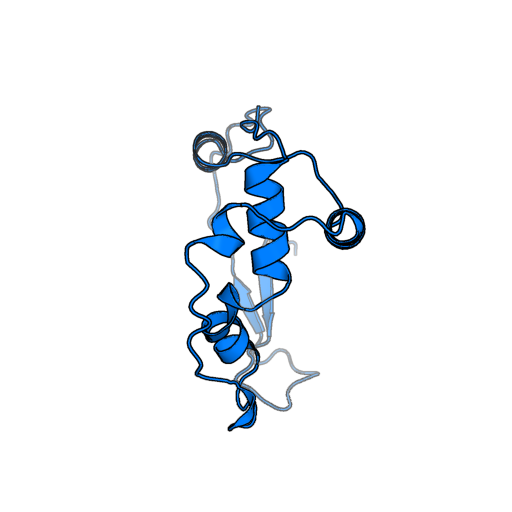 13.395 -1.075 -21.767 1.00 74.44 85 TRP A O 1
ATOM 673 N N . ILE A 1 86 ? 11.365 -2.035 -21.809 1.00 80.62 86 ILE A N 1
ATOM 674 C CA . ILE A 1 86 ? 11.395 -2.468 -20.407 1.00 80.62 86 ILE A CA 1
ATOM 675 C C . ILE A 1 86 ? 12.229 -3.752 -20.353 1.00 80.62 86 ILE A C 1
ATOM 677 O O . ILE A 1 86 ? 11.791 -4.781 -20.866 1.00 80.62 86 ILE A O 1
ATOM 681 N N . GLU A 1 87 ? 13.428 -3.683 -19.777 1.00 82.00 87 GLU A N 1
ATOM 682 C CA . GLU A 1 87 ? 14.299 -4.853 -19.584 1.00 82.00 87 GLU A CA 1
ATOM 683 C C . GLU A 1 87 ? 13.954 -5.599 -18.288 1.00 82.00 87 GLU A C 1
ATOM 685 O O . GLU A 1 87 ? 13.799 -6.820 -18.301 1.00 82.00 87 GLU A O 1
ATOM 690 N N . ASP A 1 88 ? 13.749 -4.851 -17.200 1.00 84.88 88 ASP A N 1
ATOM 691 C CA . ASP A 1 88 ? 13.264 -5.348 -15.913 1.00 84.88 88 ASP A CA 1
ATOM 692 C C . ASP A 1 88 ? 11.994 -4.582 -15.521 1.00 84.88 88 ASP A C 1
ATOM 694 O O . ASP A 1 88 ? 12.000 -3.358 -15.349 1.00 84.88 88 ASP A O 1
ATOM 698 N N . PHE A 1 89 ? 10.879 -5.305 -15.426 1.00 84.88 89 PHE A N 1
ATOM 699 C CA . PHE A 1 89 ? 9.582 -4.717 -15.109 1.00 84.88 89 PHE A CA 1
ATOM 700 C C . PHE A 1 89 ? 9.488 -4.249 -13.656 1.00 84.88 89 PHE A C 1
ATOM 702 O O . PHE A 1 89 ? 8.886 -3.206 -13.409 1.00 84.88 89 PHE A O 1
ATOM 709 N N . ASP A 1 90 ? 10.069 -4.989 -12.711 1.00 85.94 90 ASP A N 1
ATOM 710 C CA . ASP A 1 90 ? 9.977 -4.662 -11.289 1.00 85.94 90 ASP A CA 1
ATOM 711 C C . ASP A 1 90 ? 10.794 -3.399 -10.988 1.00 85.94 90 ASP A C 1
ATOM 713 O O . ASP A 1 90 ? 10.305 -2.488 -10.317 1.00 85.94 90 ASP A O 1
ATOM 717 N N . GLU A 1 91 ? 11.999 -3.294 -11.556 1.00 84.19 91 GLU A N 1
ATOM 718 C CA . GLU A 1 91 ? 12.839 -2.096 -11.433 1.00 84.19 91 GLU A CA 1
ATOM 719 C C . GLU A 1 91 ? 12.198 -0.884 -12.127 1.00 84.19 91 GLU A C 1
ATOM 721 O O . GLU A 1 91 ? 12.085 0.192 -11.532 1.00 84.19 91 GLU A O 1
ATOM 726 N N . SER A 1 92 ? 11.665 -1.080 -13.338 1.00 84.56 92 SER A N 1
ATOM 727 C CA . SER A 1 92 ? 10.950 -0.027 -14.070 1.00 84.56 92 SER A CA 1
ATOM 728 C C . SER A 1 92 ? 9.701 0.448 -13.320 1.00 84.56 92 SER A C 1
ATOM 730 O O . SER A 1 92 ? 9.390 1.636 -13.314 1.00 84.56 92 SER A O 1
ATOM 732 N N . LEU A 1 93 ? 8.959 -0.448 -12.662 1.00 85.06 93 LEU A N 1
ATOM 733 C CA . LEU A 1 93 ? 7.765 -0.069 -11.905 1.00 85.06 93 LEU A CA 1
ATOM 734 C C . LEU A 1 93 ? 8.106 0.854 -10.729 1.00 85.06 93 LEU A C 1
ATOM 736 O O . LEU A 1 93 ? 7.333 1.766 -10.432 1.00 85.06 93 LEU A O 1
ATOM 740 N N . VAL A 1 94 ? 9.252 0.633 -10.080 1.00 85.31 94 VAL A N 1
ATOM 741 C CA . VAL A 1 94 ? 9.760 1.507 -9.016 1.00 85.31 94 VAL A CA 1
ATOM 742 C C . VAL A 1 94 ? 10.214 2.847 -9.594 1.00 85.31 94 VAL A C 1
ATOM 744 O O . VAL A 1 94 ? 9.821 3.889 -9.070 1.00 85.31 94 VAL A O 1
ATOM 747 N N . GLU A 1 95 ? 10.982 2.837 -10.689 1.00 83.69 95 GLU A N 1
ATOM 748 C CA . GLU A 1 95 ? 11.469 4.054 -11.357 1.00 83.69 95 GLU A CA 1
ATOM 749 C C . GLU A 1 95 ? 10.313 4.957 -11.811 1.00 83.69 95 GLU A C 1
ATOM 751 O O . GLU A 1 95 ? 10.300 6.161 -11.550 1.00 83.69 95 GLU A O 1
ATOM 756 N N . TYR A 1 96 ? 9.303 4.366 -12.449 1.00 82.75 96 TYR A N 1
ATOM 757 C CA . TYR A 1 96 ? 8.159 5.083 -13.004 1.00 82.75 96 TYR A CA 1
ATOM 758 C C . TYR A 1 96 ? 6.953 5.117 -12.063 1.00 82.75 96 TYR A C 1
ATOM 760 O O . TYR A 1 96 ? 5.861 5.465 -12.516 1.00 82.75 96 TYR A O 1
ATOM 768 N N . TYR A 1 97 ? 7.113 4.792 -10.772 1.00 86.25 97 TYR A N 1
ATOM 769 C CA . TYR A 1 97 ? 5.999 4.685 -9.819 1.00 86.25 97 TYR A CA 1
ATOM 770 C C . TYR A 1 97 ? 5.107 5.929 -9.827 1.00 86.25 97 TYR A C 1
ATOM 772 O O . TYR A 1 97 ? 3.881 5.813 -9.889 1.00 86.25 97 TYR A O 1
ATOM 780 N N . GLU A 1 98 ? 5.713 7.119 -9.864 1.00 84.12 98 GLU A N 1
ATOM 781 C CA . GLU A 1 98 ? 4.988 8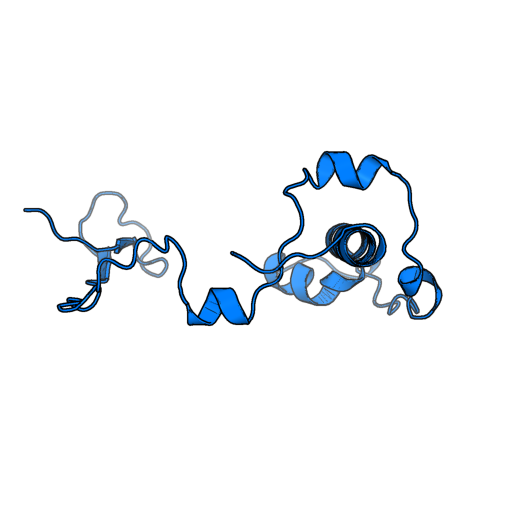.394 -9.888 1.00 84.12 98 GLU A CA 1
ATOM 782 C C . GLU A 1 98 ? 4.060 8.537 -11.111 1.00 84.12 98 GLU A C 1
ATOM 784 O O . GLU A 1 98 ? 3.010 9.170 -11.028 1.00 84.12 98 GLU A O 1
ATOM 789 N N . ASN A 1 99 ? 4.379 7.872 -12.225 1.00 80.19 99 ASN A N 1
ATOM 790 C CA . ASN A 1 99 ? 3.594 7.897 -13.461 1.00 80.19 99 ASN A CA 1
ATOM 791 C C . ASN A 1 99 ? 2.511 6.805 -13.516 1.00 80.19 99 ASN A C 1
ATOM 793 O O . ASN A 1 99 ? 1.756 6.727 -14.488 1.00 80.19 99 ASN A O 1
ATOM 797 N N . THR A 1 100 ? 2.419 5.944 -12.503 1.00 84.44 100 THR A N 1
ATOM 798 C CA . THR A 1 100 ? 1.477 4.821 -12.500 1.00 84.44 100 THR A CA 1
ATOM 799 C C . THR A 1 100 ? 0.066 5.233 -12.082 1.00 84.44 100 THR A C 1
ATOM 801 O O . THR A 1 100 ? -0.166 6.179 -11.323 1.00 84.44 100 THR A O 1
ATOM 804 N N . THR A 1 101 ? -0.921 4.437 -12.498 1.00 85.31 101 THR A N 1
ATOM 805 C CA . THR A 1 101 ? -2.281 4.531 -11.950 1.00 85.31 101 THR A CA 1
ATOM 806 C C . THR A 1 101 ? -2.316 4.218 -10.448 1.00 85.31 101 THR A C 1
ATOM 808 O O . THR A 1 101 ? -3.165 4.770 -9.748 1.00 85.31 101 THR A O 1
ATOM 811 N N . PHE A 1 102 ? -1.379 3.409 -9.931 1.00 87.88 102 PHE A N 1
ATOM 812 C CA . PHE A 1 102 ? -1.257 3.139 -8.493 1.00 87.88 102 PHE A CA 1
ATOM 813 C C . PHE A 1 102 ? -0.999 4.417 -7.705 1.00 87.88 102 PHE A C 1
ATOM 815 O O . PHE A 1 102 ? -1.741 4.704 -6.768 1.00 87.88 102 PHE A O 1
ATOM 822 N N . ARG A 1 103 ? -0.038 5.238 -8.145 1.00 88.12 103 ARG A N 1
ATOM 823 C CA . ARG A 1 103 ? 0.235 6.529 -7.510 1.00 88.12 103 ARG A CA 1
ATOM 824 C C . ARG A 1 103 ? -0.985 7.444 -7.515 1.00 88.12 103 ARG A C 1
ATOM 826 O O . ARG A 1 103 ? -1.296 8.085 -6.512 1.00 88.12 103 ARG A O 1
ATOM 833 N N . LYS A 1 104 ? -1.723 7.491 -8.628 1.00 87.62 104 LYS A N 1
ATOM 834 C CA . LYS A 1 104 ? -2.964 8.276 -8.706 1.00 87.62 104 LYS A CA 1
ATOM 835 C C . LYS A 1 104 ? -3.992 7.809 -7.668 1.00 87.62 104 LYS A C 1
ATOM 837 O O . LYS A 1 104 ? -4.583 8.643 -6.984 1.00 87.62 104 LYS A O 1
ATOM 842 N N . VAL A 1 105 ? -4.202 6.497 -7.549 1.00 90.06 105 VAL A N 1
ATOM 843 C CA . VAL A 1 105 ? -5.126 5.906 -6.568 1.00 90.06 105 VAL A CA 1
ATOM 844 C C . VAL A 1 105 ? -4.668 6.198 -5.141 1.00 90.06 105 VAL A C 1
ATOM 846 O O . VAL A 1 105 ? -5.480 6.642 -4.335 1.00 90.06 105 VAL A O 1
ATOM 849 N N . GLU A 1 106 ? -3.381 6.033 -4.840 1.00 89.31 106 GLU A N 1
ATOM 850 C CA . GLU A 1 106 ? -2.787 6.351 -3.537 1.00 89.31 106 GLU A CA 1
ATOM 851 C C . GLU A 1 106 ? -3.077 7.803 -3.124 1.00 89.31 106 GLU A C 1
ATOM 853 O O . GLU A 1 106 ? -3.614 8.049 -2.042 1.00 89.31 106 GLU A O 1
ATOM 858 N N . LEU A 1 107 ? -2.804 8.771 -4.006 1.00 90.00 107 LEU A N 1
ATOM 859 C CA . LEU A 1 107 ? -3.063 10.190 -3.738 1.00 90.00 107 LEU A CA 1
ATOM 860 C C . LEU A 1 107 ? -4.551 10.479 -3.500 1.00 90.00 107 LEU A C 1
ATOM 862 O O . LEU A 1 107 ? -4.898 11.278 -2.630 1.00 90.00 107 LEU A O 1
ATOM 866 N N . LEU A 1 108 ? -5.439 9.833 -4.255 1.00 89.62 108 LEU A N 1
ATOM 867 C CA . LEU A 1 108 ? -6.882 9.976 -4.067 1.00 89.62 108 LEU A CA 1
ATOM 868 C C . LEU A 1 108 ? -7.348 9.367 -2.739 1.00 89.62 108 LEU A C 1
ATOM 870 O O . LEU A 1 108 ? -8.178 9.975 -2.065 1.00 89.62 108 LEU A O 1
ATOM 874 N N . ILE A 1 109 ? -6.800 8.220 -2.322 1.00 90.44 109 ILE A N 1
ATOM 875 C CA . ILE A 1 109 ? -7.078 7.642 -0.999 1.00 90.44 109 ILE A CA 1
ATOM 876 C C . ILE A 1 109 ? -6.654 8.640 0.082 1.00 90.44 109 ILE A C 1
ATOM 878 O O . ILE A 1 109 ? -7.460 8.958 0.955 1.00 90.44 109 ILE A O 1
ATOM 882 N N . HIS A 1 110 ? -5.449 9.208 -0.017 1.00 89.94 110 HIS A N 1
ATOM 883 C CA . HIS A 1 110 ? -4.974 10.222 0.927 1.00 89.94 110 HIS A CA 1
ATOM 884 C C . HIS A 1 110 ? -5.865 11.467 0.987 1.00 89.94 110 HIS A C 1
ATOM 886 O O . HIS A 1 110 ? -6.032 12.053 2.055 1.00 89.94 110 HIS A O 1
ATOM 892 N N . GLN A 1 111 ? -6.434 11.876 -0.146 1.00 90.00 111 GLN A N 1
ATOM 893 C CA . GLN A 1 111 ? -7.270 13.068 -0.235 1.00 90.00 111 GLN A CA 1
ATOM 894 C C . GLN A 1 111 ? -8.713 12.835 0.235 1.00 90.00 111 GLN A C 1
ATOM 896 O O . GLN A 1 111 ? -9.329 13.749 0.781 1.00 90.00 111 GLN A O 1
ATOM 901 N N . MET A 1 112 ? -9.278 11.655 -0.028 1.00 90.44 112 MET A N 1
ATOM 902 C CA . MET A 1 112 ? -10.722 11.420 0.085 1.00 90.44 112 MET A CA 1
ATOM 903 C C . MET A 1 112 ? -11.105 10.500 1.245 1.00 90.44 112 MET A C 1
ATOM 905 O O . MET A 1 112 ? -12.230 10.581 1.736 1.00 90.44 112 MET A O 1
ATOM 909 N N . MET A 1 113 ? -10.204 9.622 1.689 1.00 91.50 113 MET A N 1
ATOM 910 C CA . MET A 1 113 ? -10.506 8.619 2.707 1.00 91.50 113 MET A CA 1
ATOM 911 C C . MET A 1 113 ? -10.059 9.080 4.094 1.00 91.50 113 MET A C 1
ATOM 913 O O . MET A 1 113 ? -9.018 9.711 4.273 1.00 91.50 113 MET A O 1
ATOM 917 N N . LYS A 1 114 ? -10.850 8.724 5.109 1.00 91.38 114 LYS A N 1
ATOM 918 C CA . LYS A 1 114 ? -10.482 8.939 6.511 1.00 91.38 114 LYS A CA 1
ATOM 919 C C . LYS A 1 114 ? -9.557 7.824 6.982 1.00 91.38 114 LYS A C 1
ATOM 921 O O . LYS A 1 114 ? -9.824 6.650 6.732 1.00 91.38 114 LYS A O 1
ATOM 926 N N . TYR A 1 115 ? -8.501 8.217 7.685 1.00 91.69 115 TYR A N 1
ATOM 927 C CA . TYR A 1 115 ? -7.551 7.306 8.310 1.00 91.69 115 TYR A CA 1
ATOM 928 C C . TYR A 1 115 ? -7.908 7.092 9.776 1.00 91.69 115 TYR A C 1
ATOM 930 O O . TYR A 1 115 ? -8.126 8.053 10.514 1.00 91.69 115 TYR A O 1
ATOM 938 N N . GLU A 1 116 ? -7.892 5.837 10.200 1.00 89.38 116 GLU A N 1
ATOM 939 C CA . GLU A 1 116 ? -8.110 5.416 11.576 1.00 89.38 116 GLU A CA 1
ATOM 940 C C . GLU A 1 116 ? -6.909 4.602 12.062 1.00 89.38 116 GLU A C 1
ATOM 942 O O . GLU A 1 116 ? -6.254 3.894 11.296 1.00 89.38 116 GLU A O 1
ATOM 947 N N . TYR A 1 117 ? -6.583 4.725 13.344 1.00 84.44 117 TYR A N 1
ATOM 948 C CA . TYR A 1 117 ? -5.594 3.848 13.963 1.00 84.44 117 TYR A CA 1
ATOM 949 C C . TYR A 1 117 ? -6.216 2.477 14.213 1.00 84.44 117 TYR A C 1
ATOM 951 O O . TYR A 1 117 ? -7.401 2.378 14.539 1.00 84.44 117 TYR A O 1
ATOM 959 N N . LEU A 1 118 ? -5.402 1.430 14.103 1.00 78.81 118 LEU A N 1
ATOM 960 C CA . LEU A 1 118 ? -5.814 0.087 14.495 1.00 78.81 118 LEU A CA 1
ATOM 961 C C . LEU A 1 118 ? -6.145 0.089 16.000 1.00 78.81 118 LEU A C 1
ATOM 963 O O . LEU A 1 118 ? -5.315 0.496 16.818 1.00 78.81 118 LEU A O 1
ATOM 967 N N . ARG A 1 119 ? -7.380 -0.296 16.344 1.00 67.69 119 ARG A N 1
ATOM 968 C CA . ARG A 1 119 ? -7.885 -0.355 17.727 1.00 67.69 119 ARG A CA 1
ATOM 969 C C . ARG A 1 119 ? -7.479 -1.616 18.449 1.00 67.69 119 ARG A C 1
ATOM 971 O O . ARG A 1 119 ? -7.168 -2.626 17.786 1.00 67.69 119 ARG A O 1
#